Protein AF-X0W1M5-F1 (afdb_monomer_lite)

Foldseek 3Di:
DLVCLVVVNFDDDPVLVVLLVQLCCCQPVVDDDQWADDDPDPPDTAGSVLSVLVNVLCVVPVSDSSSLLQSLLVLLLVLLVLQLVLLCVVPHNVRSVVRSVCSVPPPVSVNLSRDNALVSNCSNLVSLLVSLVVCVPPVVPPVVSVVVNVVSVVSNCNSPVVVVVD

Structure (mmCIF, N/CA/C/O backbone):
data_AF-X0W1M5-F1
#
_entry.id   AF-X0W1M5-F1
#
loop_
_atom_site.group_PDB
_atom_site.id
_atom_site.type_symbol
_atom_site.label_atom_id
_atom_site.label_alt_id
_atom_site.label_comp_id
_atom_site.label_asym_id
_atom_site.label_entity_id
_atom_site.label_seq_id
_atom_site.pdbx_PDB_ins_code
_atom_site.Cartn_x
_atom_site.Cartn_y
_atom_site.Cartn_z
_atom_site.occupancy
_atom_site.B_iso_or_equiv
_atom_site.auth_seq_id
_atom_site.auth_comp_id
_atom_site.auth_asym_id
_atom_site.auth_atom_id
_atom_site.pdbx_PDB_model_num
ATOM 1 N N . MET A 1 1 ? -14.015 -10.294 -14.657 1.00 75.56 1 MET A N 1
ATOM 2 C CA . MET A 1 1 ? -12.980 -9.415 -14.072 1.00 75.56 1 MET A CA 1
ATOM 3 C C . MET A 1 1 ? -11.684 -10.152 -13.757 1.00 75.56 1 MET A C 1
ATOM 5 O O . MET A 1 1 ? -10.702 -9.843 -14.404 1.00 75.56 1 MET A O 1
ATOM 9 N N . ILE A 1 2 ? -11.626 -11.144 -12.851 1.00 82.31 2 ILE A N 1
ATOM 10 C CA . ILE A 1 2 ? -10.368 -11.912 -12.661 1.00 82.31 2 ILE A CA 1
ATOM 11 C C . ILE A 1 2 ? -9.917 -12.641 -13.945 1.00 82.31 2 ILE A C 1
ATOM 13 O O . ILE A 1 2 ? -8.744 -12.513 -14.286 1.00 82.31 2 ILE A O 1
ATOM 17 N N . PRO A 1 3 ? -10.804 -13.328 -14.700 1.00 85.81 3 PRO A N 1
ATOM 18 C CA . PRO A 1 3 ? -10.420 -13.912 -15.990 1.00 85.81 3 PRO A CA 1
ATOM 19 C C . PRO A 1 3 ? -9.851 -12.871 -16.962 1.00 85.81 3 PRO A C 1
ATOM 21 O O . PRO A 1 3 ? -8.831 -13.108 -17.592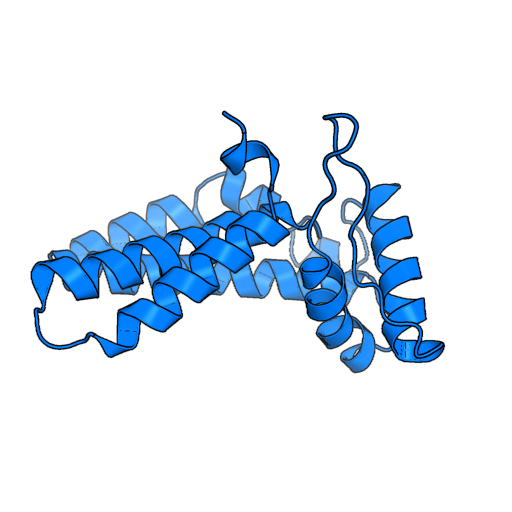 1.00 85.81 3 PRO A O 1
ATOM 24 N N . ASP A 1 4 ? -10.436 -11.669 -16.983 1.00 87.31 4 ASP A N 1
ATOM 25 C CA . ASP A 1 4 ? -9.970 -10.564 -17.825 1.00 87.31 4 ASP A CA 1
ATOM 26 C C . ASP A 1 4 ? -8.528 -10.163 -17.500 1.00 87.31 4 ASP A C 1
ATOM 28 O O . ASP A 1 4 ? -7.725 -10.025 -18.414 1.00 87.31 4 ASP A O 1
ATOM 32 N N . ILE A 1 5 ? -8.157 -10.068 -16.218 1.00 86.56 5 ILE A N 1
ATOM 33 C CA . ILE A 1 5 ? -6.771 -9.780 -15.810 1.00 86.56 5 ILE A CA 1
ATOM 34 C C . ILE A 1 5 ? -5.805 -10.847 -16.329 1.00 86.56 5 ILE A C 1
ATOM 36 O O . ILE A 1 5 ? -4.746 -10.511 -16.857 1.00 86.56 5 ILE A O 1
ATOM 40 N N . LEU A 1 6 ? -6.160 -12.125 -16.163 1.00 89.56 6 LEU A N 1
ATOM 41 C CA . LEU A 1 6 ? -5.313 -13.250 -16.569 1.00 89.56 6 LEU A CA 1
ATOM 42 C C . LEU A 1 6 ? -5.138 -13.307 -18.090 1.00 89.56 6 LEU A C 1
ATOM 44 O O . LEU A 1 6 ? -4.087 -13.716 -18.573 1.00 89.56 6 LEU A O 1
ATOM 48 N N . GLU A 1 7 ? -6.141 -12.842 -18.831 1.00 91.19 7 GLU A N 1
ATOM 49 C CA . GLU A 1 7 ? -6.115 -12.702 -20.287 1.00 91.19 7 GLU A CA 1
ATOM 50 C C . GLU A 1 7 ? -5.510 -11.362 -20.758 1.00 91.19 7 GLU A C 1
ATOM 52 O O . GLU A 1 7 ? -5.515 -11.067 -21.951 1.00 91.19 7 GLU A O 1
ATOM 57 N N . GLY A 1 8 ? -4.985 -10.533 -19.847 1.00 86.75 8 GLY A N 1
ATOM 58 C CA . GLY A 1 8 ? -4.337 -9.260 -20.182 1.00 86.75 8 GLY A CA 1
ATOM 59 C C . GLY A 1 8 ? -5.292 -8.088 -20.446 1.00 86.75 8 GLY A C 1
ATOM 60 O O . GLY A 1 8 ? -4.861 -7.021 -20.877 1.00 86.75 8 GLY A O 1
ATOM 61 N N . ARG A 1 9 ? -6.590 -8.255 -20.179 1.00 89.25 9 ARG A N 1
ATOM 62 C CA . ARG A 1 9 ? -7.630 -7.229 -20.323 1.00 89.25 9 ARG A CA 1
ATOM 63 C C . ARG A 1 9 ? -7.796 -6.435 -19.028 1.00 89.25 9 ARG A C 1
ATOM 65 O O . ARG A 1 9 ? -8.712 -6.668 -18.240 1.00 89.25 9 ARG A O 1
ATOM 72 N N . PHE A 1 10 ? -6.917 -5.468 -18.817 1.00 89.69 10 PHE A N 1
ATOM 73 C CA . PHE A 1 10 ? -7.017 -4.497 -17.729 1.00 89.69 10 PHE A CA 1
ATOM 74 C C . PHE A 1 10 ? -6.555 -3.121 -18.208 1.00 89.69 10 PHE A C 1
ATOM 76 O O . PHE A 1 10 ? -5.948 -2.981 -19.271 1.00 89.69 10 PHE A O 1
ATOM 83 N N . GLN A 1 11 ? -6.868 -2.083 -17.436 1.00 87.19 11 GLN A N 1
ATOM 84 C CA . GLN A 1 11 ? -6.418 -0.735 -17.752 1.00 87.19 11 GLN A CA 1
ATOM 85 C C . GLN A 1 11 ? -4.891 -0.687 -17.665 1.00 87.19 11 GLN A C 1
ATOM 87 O O . GLN A 1 11 ? -4.344 -0.938 -16.599 1.00 87.19 11 GLN A O 1
ATOM 92 N N . PHE A 1 12 ? -4.221 -0.334 -18.760 1.00 91.44 12 PHE A N 1
ATOM 93 C CA . PHE A 1 12 ? -2.781 -0.097 -18.788 1.00 91.44 12 PHE A CA 1
ATOM 94 C C . PHE A 1 12 ? -2.505 1.201 -19.541 1.00 91.44 12 PHE A C 1
ATOM 96 O O . PHE A 1 12 ? -2.550 1.258 -20.768 1.00 91.44 12 PHE A O 1
ATOM 103 N N . VAL A 1 13 ? -2.306 2.274 -18.779 1.00 92.50 13 VAL A N 1
ATOM 104 C CA . VAL A 1 13 ? -2.131 3.638 -19.300 1.00 92.50 13 VAL A CA 1
ATOM 105 C C . VAL A 1 13 ? -0.695 4.117 -19.101 1.00 92.50 13 VAL A C 1
ATOM 107 O O . VAL A 1 13 ? 0.120 3.423 -18.494 1.00 92.50 13 VAL A O 1
ATOM 110 N N . PHE A 1 14 ? -0.393 5.320 -19.598 1.00 93.69 14 PHE A N 1
ATOM 111 C CA . PHE A 1 14 ? 0.938 5.928 -19.544 1.00 93.69 14 PHE A CA 1
ATOM 112 C C . PHE A 1 14 ? 1.608 5.816 -18.165 1.00 93.69 14 PHE A C 1
ATOM 114 O O . PHE A 1 14 ? 2.749 5.362 -18.081 1.00 93.69 14 PHE A O 1
ATOM 121 N N . ASP A 1 15 ? 0.889 6.151 -17.089 1.00 93.25 15 ASP A N 1
ATOM 122 C CA . ASP A 1 15 ? 1.426 6.088 -15.726 1.00 93.25 15 ASP A CA 1
ATOM 123 C C . ASP A 1 15 ? 1.884 4.681 -15.337 1.00 93.25 15 ASP A C 1
ATOM 125 O O . ASP A 1 15 ? 2.965 4.520 -14.781 1.00 93.25 15 ASP A O 1
ATOM 129 N N . MET A 1 16 ? 1.124 3.648 -15.701 1.00 94.81 16 MET A N 1
ATOM 130 C CA . MET A 1 16 ? 1.484 2.261 -15.395 1.00 94.81 16 MET A CA 1
ATOM 131 C C . MET A 1 16 ? 2.690 1.792 -16.210 1.00 94.81 16 MET A C 1
ATOM 133 O O . MET A 1 16 ? 3.538 1.059 -15.702 1.00 94.81 16 MET A O 1
ATOM 137 N N . GLY A 1 17 ? 2.798 2.252 -17.461 1.00 95.44 17 GLY A N 1
ATOM 138 C CA . GLY A 1 17 ? 3.980 2.038 -18.295 1.00 95.44 17 GLY A CA 1
ATOM 139 C C . GLY A 1 17 ? 5.233 2.658 -17.675 1.00 95.44 17 GLY A C 1
ATOM 140 O O . GLY A 1 17 ? 6.242 1.969 -17.510 1.00 95.44 17 GLY A O 1
ATOM 141 N N . ARG A 1 18 ? 5.156 3.932 -17.261 1.00 95.12 18 ARG A N 1
ATOM 142 C CA . ARG A 1 18 ? 6.229 4.614 -16.514 1.00 95.12 18 ARG A CA 1
ATOM 143 C C . ARG A 1 18 ? 6.594 3.829 -15.257 1.00 95.12 18 ARG A C 1
ATOM 145 O O . ARG A 1 18 ? 7.774 3.572 -15.024 1.00 95.12 18 ARG A O 1
ATOM 152 N N . ASP A 1 19 ? 5.596 3.438 -14.471 1.00 96.31 19 ASP A N 1
ATOM 153 C CA . ASP A 1 19 ? 5.816 2.774 -13.191 1.00 96.31 19 ASP A CA 1
ATOM 154 C C . ASP A 1 19 ? 6.522 1.423 -13.359 1.00 96.31 19 ASP A C 1
ATOM 156 O O . ASP A 1 19 ? 7.413 1.087 -12.574 1.00 96.31 19 ASP A O 1
ATOM 160 N N . MET A 1 20 ? 6.207 0.680 -14.424 1.00 96.75 20 MET A N 1
ATOM 161 C CA . MET A 1 20 ? 6.916 -0.551 -14.781 1.00 96.75 20 MET A CA 1
ATOM 162 C C . MET A 1 20 ? 8.350 -0.310 -15.247 1.00 96.75 20 MET A C 1
ATOM 164 O O . MET A 1 20 ? 9.242 -1.061 -14.853 1.00 96.75 20 MET A O 1
ATOM 168 N N . ILE A 1 21 ? 8.607 0.745 -16.022 1.00 97.00 21 ILE A N 1
ATOM 169 C CA . ILE A 1 21 ? 9.972 1.113 -16.430 1.00 97.00 21 ILE A CA 1
ATOM 170 C C . ILE A 1 21 ? 10.819 1.474 -15.205 1.00 97.00 21 ILE A C 1
ATOM 172 O O . ILE A 1 21 ? 11.935 0.978 -15.066 1.00 97.00 21 ILE A O 1
ATOM 176 N N . TRP A 1 22 ? 10.291 2.284 -14.288 1.00 97.38 22 TRP A N 1
ATOM 177 C CA . TRP A 1 22 ? 11.026 2.687 -13.085 1.00 97.38 22 TRP A CA 1
ATOM 178 C C . TRP A 1 22 ? 11.237 1.503 -12.136 1.00 97.38 22 TRP A C 1
ATOM 180 O O . TRP A 1 22 ? 12.326 1.331 -11.594 1.00 97.38 22 TRP A O 1
ATOM 190 N N . THR A 1 23 ? 10.241 0.624 -12.002 1.00 97.94 23 THR A N 1
ATOM 191 C CA . THR A 1 23 ? 10.381 -0.631 -11.245 1.00 97.94 23 THR A CA 1
ATOM 192 C C . THR A 1 23 ? 11.457 -1.534 -11.857 1.00 97.94 23 THR A C 1
ATOM 194 O O . THR A 1 23 ? 12.303 -2.062 -11.135 1.00 97.94 23 THR A O 1
ATOM 197 N N . ARG A 1 24 ? 11.489 -1.678 -13.189 1.00 97.94 24 ARG A N 1
ATOM 198 C CA . ARG A 1 24 ? 12.550 -2.410 -13.896 1.00 97.94 24 ARG A CA 1
ATOM 199 C C . ARG A 1 24 ? 13.920 -1.801 -13.610 1.00 97.94 24 ARG A C 1
ATOM 201 O O . ARG A 1 24 ? 14.867 -2.545 -13.378 1.00 97.94 24 ARG A O 1
ATOM 208 N N . ASP A 1 25 ? 14.044 -0.481 -13.611 1.00 98.12 25 ASP A N 1
ATOM 209 C CA . ASP A 1 25 ? 15.316 0.194 -13.338 1.00 98.12 25 ASP A CA 1
ATOM 210 C C . ASP A 1 25 ? 15.813 -0.088 -11.907 1.00 98.12 25 ASP A C 1
ATOM 212 O O . ASP A 1 25 ? 17.000 -0.364 -11.712 1.00 98.12 25 ASP A O 1
ATOM 216 N N . ILE A 1 26 ? 14.910 -0.145 -10.922 1.00 98.12 26 ILE A N 1
ATOM 217 C CA . ILE A 1 26 ? 15.238 -0.580 -9.553 1.00 98.12 26 ILE A CA 1
ATOM 218 C C . ILE A 1 26 ? 15.700 -2.042 -9.543 1.00 98.12 26 ILE A C 1
ATOM 220 O O . ILE A 1 26 ? 16.750 -2.366 -8.984 1.00 98.12 26 ILE A O 1
ATOM 224 N N . VAL A 1 27 ? 14.924 -2.943 -10.152 1.00 98.25 27 VAL A N 1
ATOM 225 C CA . VAL A 1 27 ? 15.137 -4.394 -10.032 1.00 98.25 27 VAL A CA 1
ATOM 226 C C . VAL A 1 27 ? 16.315 -4.884 -10.875 1.00 98.25 27 VAL A C 1
ATOM 228 O O . VAL A 1 27 ? 17.154 -5.637 -10.372 1.00 98.25 27 VAL A O 1
ATOM 231 N N . VAL A 1 28 ? 16.372 -4.482 -12.144 1.00 98.19 28 VAL A N 1
ATOM 232 C CA . VAL A 1 28 ? 17.313 -4.980 -13.159 1.00 98.19 28 VAL A CA 1
ATOM 233 C C . VAL A 1 28 ? 18.573 -4.129 -13.192 1.00 98.19 28 VAL A C 1
ATOM 235 O O . VAL A 1 28 ? 19.671 -4.666 -13.091 1.00 98.19 28 VAL A O 1
ATOM 238 N N . LEU A 1 29 ? 18.423 -2.805 -13.290 1.00 97.94 29 LEU A N 1
ATOM 239 C CA . LEU A 1 29 ? 19.563 -1.888 -13.407 1.00 97.94 29 LEU A CA 1
ATOM 240 C C . LEU A 1 29 ? 20.161 -1.499 -12.051 1.00 97.94 29 LEU A C 1
ATOM 242 O O . LEU A 1 29 ? 21.170 -0.801 -12.013 1.00 97.94 29 LEU A O 1
ATOM 246 N N . LYS A 1 30 ? 19.546 -1.937 -10.942 1.00 97.50 30 LYS A N 1
ATOM 247 C CA . LYS A 1 30 ? 19.960 -1.604 -9.570 1.00 97.50 30 LYS A CA 1
ATOM 248 C C . LYS A 1 30 ? 20.061 -0.094 -9.342 1.00 97.50 30 LYS A C 1
ATOM 250 O O . LYS A 1 30 ? 20.910 0.370 -8.585 1.00 97.50 30 LYS A O 1
ATOM 255 N N . LYS A 1 31 ? 19.178 0.671 -9.990 1.00 97.31 31 LYS A N 1
ATOM 256 C CA . LYS A 1 31 ? 19.107 2.130 -9.893 1.00 97.31 31 LYS A CA 1
ATOM 257 C C . LYS A 1 31 ? 17.954 2.524 -8.961 1.00 97.31 31 LYS A C 1
ATOM 259 O O . LYS A 1 31 ? 16.808 2.563 -9.410 1.00 97.31 31 LYS A O 1
ATOM 264 N N . PRO A 1 32 ? 18.215 2.787 -7.667 1.00 95.31 32 PRO A N 1
ATOM 265 C CA . PRO A 1 32 ? 17.158 3.141 -6.729 1.00 95.31 32 PRO A CA 1
ATOM 266 C C . PRO A 1 32 ? 16.581 4.525 -7.045 1.00 95.31 32 PRO A C 1
ATOM 268 O O . PRO A 1 32 ? 17.317 5.473 -7.322 1.00 95.31 32 PRO A O 1
ATOM 271 N N . TYR A 1 33 ? 15.258 4.646 -6.942 1.00 94.25 33 TYR A N 1
ATOM 272 C CA . TYR A 1 33 ? 14.562 5.931 -6.963 1.00 94.25 33 TYR A CA 1
ATOM 273 C C . TYR A 1 33 ? 14.235 6.347 -5.534 1.00 94.25 33 TYR A C 1
ATOM 275 O O . TYR A 1 33 ? 13.704 5.557 -4.753 1.00 94.25 33 TYR A O 1
ATOM 283 N N . LEU A 1 34 ? 14.557 7.592 -5.194 1.00 93.62 34 LEU A N 1
ATOM 284 C CA . LEU A 1 34 ? 14.294 8.163 -3.868 1.00 93.62 34 LEU A CA 1
ATOM 285 C C . LEU A 1 34 ? 13.147 9.181 -3.884 1.00 93.62 34 LEU A C 1
ATOM 287 O O . LEU A 1 34 ? 12.645 9.555 -2.831 1.00 93.62 34 LEU A O 1
ATOM 291 N N . ILE A 1 35 ? 12.718 9.600 -5.075 1.00 92.38 35 ILE A N 1
ATOM 292 C CA . ILE A 1 35 ? 11.629 10.548 -5.303 1.00 92.38 35 ILE A CA 1
ATOM 293 C C . ILE A 1 35 ? 10.717 9.940 -6.368 1.00 92.38 35 ILE A C 1
ATOM 295 O O . ILE A 1 35 ? 11.202 9.344 -7.335 1.00 92.38 35 ILE A O 1
ATOM 299 N N . GLY A 1 36 ? 9.408 10.037 -6.158 1.00 91.81 36 GLY A N 1
ATOM 300 C CA . GLY A 1 36 ? 8.403 9.615 -7.122 1.00 91.81 36 GLY A CA 1
ATOM 301 C C . GLY A 1 36 ? 8.141 10.658 -8.217 1.00 91.81 36 GLY A C 1
ATOM 302 O O . GLY A 1 36 ? 8.864 11.645 -8.346 1.00 91.81 36 GLY A O 1
ATOM 303 N N . PRO A 1 37 ? 7.119 10.436 -9.053 1.00 90.06 37 PRO A N 1
ATOM 304 C CA . PRO A 1 37 ? 6.756 11.338 -10.134 1.00 90.06 37 PRO A CA 1
ATOM 305 C C . PRO A 1 37 ? 6.229 12.660 -9.575 1.00 90.06 37 PRO A C 1
ATOM 307 O O . PRO A 1 37 ? 5.821 12.751 -8.413 1.00 90.06 37 PRO A O 1
ATOM 310 N N . TRP A 1 38 ? 6.233 13.694 -10.415 1.00 86.06 38 TRP A N 1
ATOM 311 C CA . TRP A 1 38 ? 5.578 14.956 -10.084 1.00 86.06 38 TRP A CA 1
ATOM 312 C C . TRP A 1 38 ? 4.061 14.752 -10.035 1.00 86.06 38 TRP A C 1
ATOM 314 O O . TRP A 1 38 ? 3.500 13.998 -10.835 1.00 86.06 38 TRP A O 1
ATOM 324 N N . GLY A 1 39 ? 3.401 15.411 -9.086 1.00 83.81 39 GLY A N 1
ATOM 325 C CA . GLY A 1 39 ? 1.944 15.461 -9.035 1.00 83.81 39 GLY A CA 1
ATOM 326 C C . GLY A 1 39 ? 1.363 16.629 -9.824 1.00 83.81 39 GLY A C 1
ATOM 327 O O . GLY A 1 39 ? 2.063 17.353 -10.530 1.00 83.81 39 GLY A O 1
ATOM 328 N N . SER A 1 40 ? 0.057 16.839 -9.660 1.00 82.56 40 SER A N 1
ATOM 329 C CA . SER A 1 40 ? -0.658 17.979 -10.253 1.00 82.56 40 SER A CA 1
ATOM 330 C C . SER A 1 40 ? -0.286 19.325 -9.617 1.00 82.56 40 SER A C 1
ATOM 332 O O . SER A 1 40 ? -0.583 20.374 -10.182 1.00 82.56 40 SER A O 1
ATOM 334 N N . ILE A 1 41 ? 0.351 19.308 -8.442 1.00 84.81 41 ILE A N 1
ATOM 335 C CA . ILE A 1 41 ? 0.845 20.499 -7.748 1.00 84.81 41 ILE A CA 1
ATOM 336 C C . ILE A 1 41 ? 2.335 20.646 -8.054 1.00 84.81 41 ILE A C 1
ATOM 338 O O . ILE A 1 41 ? 3.135 19.760 -7.750 1.00 84.81 41 ILE A O 1
ATOM 342 N N . SER A 1 42 ? 2.711 21.780 -8.646 1.00 85.12 42 SER A N 1
ATOM 343 C CA . SER A 1 42 ? 4.108 22.079 -8.966 1.00 85.12 42 SER A CA 1
ATOM 344 C C . SER A 1 42 ? 4.984 22.042 -7.711 1.00 85.12 42 SER A C 1
ATOM 346 O O . SER A 1 42 ? 4.624 22.599 -6.676 1.00 85.12 42 SER A O 1
ATOM 348 N N . GLY A 1 43 ? 6.138 21.380 -7.804 1.00 85.69 43 GLY A N 1
ATOM 349 C CA . GLY A 1 43 ? 7.075 21.220 -6.688 1.00 85.69 43 GLY A CA 1
ATOM 350 C C . GLY A 1 43 ? 6.705 20.125 -5.681 1.00 85.69 43 GLY A C 1
ATOM 351 O O . GLY A 1 43 ? 7.487 19.878 -4.765 1.00 85.69 43 GLY A O 1
ATOM 352 N N . VAL A 1 44 ? 5.570 19.439 -5.855 1.00 87.00 44 VAL A N 1
ATOM 353 C CA . VAL A 1 44 ? 5.151 18.320 -5.001 1.00 87.00 44 VAL A CA 1
ATOM 354 C C . VAL A 1 44 ? 5.338 17.007 -5.753 1.00 87.00 44 VAL A C 1
ATOM 356 O O . VAL A 1 44 ? 4.821 16.813 -6.855 1.00 87.00 44 VAL A O 1
ATOM 359 N N . PHE A 1 45 ? 6.072 16.091 -5.130 1.00 90.06 45 PHE A N 1
ATOM 360 C CA . PHE A 1 45 ? 6.385 14.779 -5.684 1.00 90.06 45 PHE A CA 1
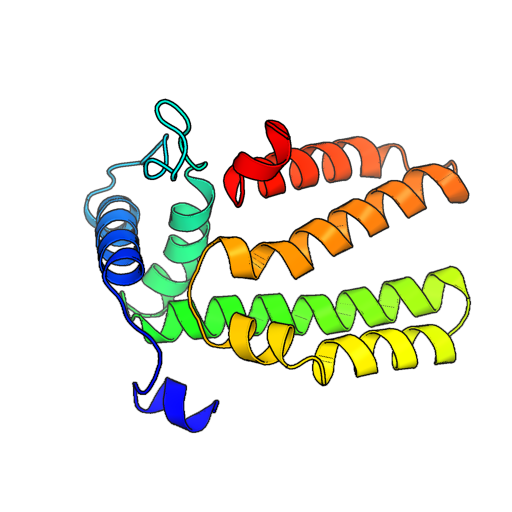ATOM 361 C C . PHE A 1 45 ? 5.769 13.681 -4.825 1.00 90.06 45 PHE A C 1
ATOM 363 O O . PHE A 1 45 ? 5.706 13.797 -3.600 1.00 90.06 45 PHE A O 1
ATOM 370 N N . PHE A 1 46 ? 5.355 12.596 -5.471 1.00 92.44 46 PHE A N 1
ATOM 371 C CA . PHE A 1 46 ? 4.965 11.376 -4.772 1.00 92.44 46 PHE A CA 1
ATOM 372 C C . PHE A 1 46 ? 6.174 10.731 -4.088 1.00 92.44 46 PHE A C 1
ATOM 374 O O . PHE A 1 46 ? 7.327 10.933 -4.482 1.00 92.44 46 PHE A O 1
ATOM 381 N N . GLY A 1 47 ? 5.920 9.914 -3.067 1.00 92.75 47 GLY A N 1
ATOM 382 C CA . GLY A 1 47 ? 6.966 9.095 -2.465 1.00 92.75 47 GLY A CA 1
ATOM 383 C C . GLY A 1 47 ? 7.343 7.917 -3.372 1.00 92.75 47 GLY A C 1
ATOM 384 O O . GLY A 1 47 ? 6.537 7.460 -4.183 1.00 92.75 47 GLY A O 1
ATOM 385 N N . PRO A 1 48 ? 8.551 7.348 -3.230 1.00 95.12 48 PRO A N 1
ATOM 386 C CA . PRO A 1 48 ? 9.009 6.281 -4.116 1.00 95.12 48 PRO A CA 1
ATOM 387 C C . PRO A 1 48 ? 8.459 4.895 -3.733 1.00 95.12 48 PRO A C 1
ATOM 389 O O . PRO A 1 48 ? 8.718 3.919 -4.435 1.00 95.12 48 PRO A O 1
ATOM 392 N N . PHE A 1 49 ? 7.719 4.782 -2.618 1.00 96.06 49 PHE A N 1
ATOM 393 C CA . PHE A 1 49 ? 7.259 3.503 -2.056 1.00 96.06 49 PHE A CA 1
ATOM 394 C C . PHE A 1 49 ? 6.541 2.622 -3.081 1.00 96.06 49 PHE A C 1
ATOM 396 O O . PHE A 1 49 ? 6.772 1.416 -3.110 1.00 96.06 49 PHE A O 1
ATOM 403 N N . TRP A 1 50 ? 5.717 3.218 -3.943 1.00 96.38 50 TRP A N 1
ATOM 404 C CA . TRP A 1 50 ? 4.971 2.496 -4.970 1.00 96.38 50 TRP A CA 1
ATOM 405 C C . TRP A 1 50 ? 5.864 1.606 -5.850 1.00 96.38 50 TRP A C 1
ATOM 407 O O . TRP A 1 50 ? 5.529 0.453 -6.111 1.00 96.38 50 TRP A O 1
ATOM 417 N N . TYR A 1 51 ? 7.053 2.083 -6.220 1.00 97.00 51 TYR A N 1
ATOM 418 C CA . TYR A 1 51 ? 8.000 1.341 -7.059 1.00 97.00 51 TYR A CA 1
ATOM 419 C C . TYR A 1 51 ? 8.672 0.187 -6.317 1.00 97.00 51 TYR A C 1
ATOM 421 O O . TYR A 1 51 ? 8.917 -0.880 -6.883 1.00 97.00 51 TYR A O 1
ATOM 429 N N . TYR A 1 52 ? 8.923 0.366 -5.022 1.00 97.31 52 TYR A N 1
ATOM 430 C CA . TYR A 1 52 ? 9.428 -0.705 -4.165 1.00 97.31 52 TYR A CA 1
ATOM 431 C C . TYR A 1 52 ? 8.357 -1.762 -3.895 1.00 97.31 52 TYR A C 1
ATOM 433 O O . TYR A 1 52 ? 8.658 -2.954 -3.930 1.00 97.31 52 TYR A O 1
ATOM 441 N N . PHE A 1 53 ? 7.100 -1.350 -3.709 1.00 97.81 53 PHE A N 1
ATOM 442 C CA . PHE A 1 53 ? 5.968 -2.270 -3.646 1.00 97.81 53 PHE A CA 1
ATOM 443 C C . PHE A 1 53 ? 5.863 -3.099 -4.931 1.00 97.81 53 PHE A C 1
ATOM 445 O O . PHE A 1 53 ? 5.807 -4.324 -4.858 1.00 97.81 53 PHE A O 1
ATOM 452 N N . LEU A 1 54 ? 5.919 -2.457 -6.103 1.00 98.06 54 LEU A N 1
ATOM 453 C CA . LEU A 1 54 ? 5.856 -3.125 -7.407 1.00 98.06 54 LEU A CA 1
ATOM 454 C C . LEU A 1 54 ? 7.068 -4.013 -7.711 1.00 98.06 54 LEU A C 1
ATOM 456 O O . LEU A 1 54 ? 6.943 -4.967 -8.479 1.00 98.06 54 LEU A O 1
ATOM 460 N N . SER A 1 55 ? 8.221 -3.754 -7.093 1.00 98.19 55 SER A N 1
ATOM 461 C CA . SER A 1 55 ? 9.424 -4.574 -7.280 1.00 98.19 55 SER A CA 1
ATOM 462 C C . SER A 1 55 ? 9.196 -6.030 -6.860 1.00 98.19 55 SER A C 1
ATOM 464 O O . SER A 1 55 ? 9.734 -6.938 -7.489 1.00 98.19 55 SER A O 1
ATOM 466 N N . VAL A 1 56 ? 8.353 -6.274 -5.850 1.00 98.12 56 VAL A N 1
ATOM 467 C CA . VAL A 1 56 ? 8.027 -7.630 -5.379 1.00 98.12 56 VAL A CA 1
ATOM 468 C C . VAL A 1 56 ? 7.287 -8.451 -6.451 1.00 98.12 56 VAL A C 1
ATOM 470 O O . VAL A 1 56 ? 7.842 -9.461 -6.892 1.00 98.12 56 VAL A O 1
ATOM 473 N N . PRO A 1 57 ? 6.088 -8.060 -6.938 1.00 97.88 57 PRO A N 1
ATOM 474 C CA . PRO A 1 57 ? 5.413 -8.796 -8.006 1.00 97.88 57 PRO A CA 1
ATOM 475 C C . PRO A 1 57 ? 6.201 -8.784 -9.321 1.00 97.88 57 PRO A C 1
ATOM 477 O O . PRO A 1 57 ? 6.105 -9.746 -10.083 1.00 97.88 57 PRO A O 1
ATOM 480 N N . PHE A 1 58 ? 7.011 -7.754 -9.584 1.00 98.31 58 PHE A N 1
ATOM 481 C CA . PHE A 1 58 ? 7.894 -7.722 -10.750 1.00 98.31 58 PHE A CA 1
ATOM 482 C C . PHE A 1 58 ? 8.916 -8.867 -10.707 1.00 98.31 58 PHE A C 1
ATOM 484 O O . PHE A 1 58 ? 9.013 -9.630 -11.665 1.00 98.31 58 PHE A O 1
ATOM 491 N N . ILE A 1 59 ? 9.638 -9.033 -9.592 1.00 98.12 59 ILE A N 1
ATOM 492 C CA . ILE A 1 59 ? 10.635 -10.106 -9.427 1.00 98.12 59 ILE A CA 1
ATOM 493 C C . ILE A 1 59 ? 9.974 -11.483 -9.541 1.00 98.12 59 ILE A C 1
ATOM 495 O O . ILE A 1 59 ? 10.480 -12.345 -10.255 1.00 98.12 59 ILE A O 1
ATOM 499 N N . LEU A 1 60 ? 8.832 -11.680 -8.877 1.00 97.88 60 LEU A N 1
ATOM 500 C CA . LEU A 1 60 ? 8.142 -12.975 -8.841 1.00 97.88 60 LEU A CA 1
ATOM 501 C C . LEU A 1 60 ? 7.580 -13.411 -10.200 1.00 97.88 60 LEU A C 1
ATOM 503 O O . LEU A 1 60 ? 7.402 -14.603 -10.431 1.00 97.88 60 LEU A O 1
ATOM 507 N N . SER A 1 61 ? 7.283 -12.462 -11.087 1.00 97.00 61 SER A N 1
ATOM 508 C CA . SER A 1 61 ? 6.635 -12.730 -12.376 1.00 97.00 61 SER A CA 1
ATOM 509 C C . SER A 1 61 ? 7.539 -12.547 -13.593 1.00 97.00 61 SE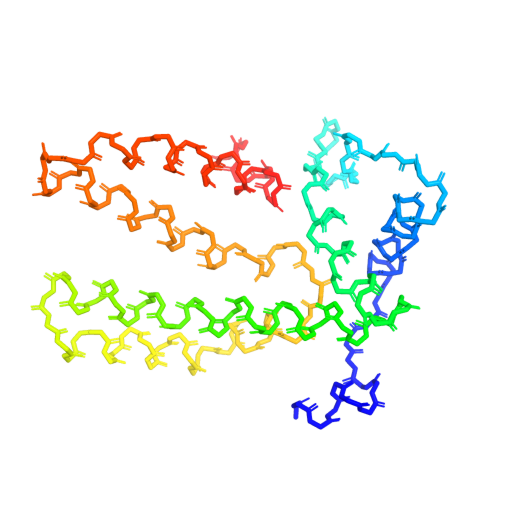R A C 1
ATOM 511 O O . SER A 1 61 ? 7.074 -12.713 -14.718 1.00 97.00 61 SER A O 1
ATOM 513 N N . GLY A 1 62 ? 8.802 -12.158 -13.396 1.00 96.31 62 GLY A N 1
ATOM 514 C CA . GLY A 1 62 ? 9.692 -11.797 -14.502 1.00 96.31 62 GLY A CA 1
ATOM 515 C C . GLY A 1 62 ? 9.289 -10.496 -15.210 1.00 96.31 62 GLY A C 1
ATOM 516 O O . GLY A 1 62 ? 9.556 -10.335 -16.397 1.00 96.31 62 GLY A O 1
ATOM 517 N N . GLY A 1 63 ? 8.644 -9.572 -14.492 1.00 95.12 63 GLY A N 1
ATOM 518 C CA . GLY A 1 63 ? 8.266 -8.249 -14.996 1.00 95.12 63 GLY A CA 1
ATOM 519 C C . GLY A 1 63 ? 6.898 -8.165 -15.670 1.00 95.12 63 GLY A C 1
ATOM 520 O O . GLY A 1 63 ? 6.650 -7.225 -16.423 1.00 95.12 63 GLY A O 1
ATOM 521 N N . SER A 1 64 ? 6.002 -9.120 -15.410 1.00 95.44 64 SER A N 1
ATOM 522 C CA . SER A 1 64 ? 4.652 -9.106 -15.974 1.00 95.44 64 SER A CA 1
ATOM 523 C C . SER A 1 64 ? 3.771 -8.026 -15.322 1.00 95.44 64 SER A C 1
ATOM 525 O O . SER A 1 64 ? 3.568 -8.068 -14.104 1.00 95.44 64 SER A O 1
ATOM 527 N N . PRO A 1 65 ? 3.146 -7.117 -16.098 1.00 94.25 65 PRO A N 1
ATOM 528 C CA . PRO A 1 65 ? 2.218 -6.120 -15.554 1.00 94.25 65 PRO A CA 1
ATOM 529 C C . PRO A 1 65 ? 0.964 -6.737 -14.911 1.00 94.25 65 PRO A C 1
ATOM 531 O O . PRO A 1 65 ? 0.364 -6.139 -14.018 1.00 94.25 65 PRO A O 1
ATOM 534 N N . ILE A 1 66 ? 0.595 -7.963 -15.309 1.00 95.94 66 ILE A N 1
ATOM 535 C CA . ILE A 1 66 ? -0.499 -8.732 -14.691 1.00 95.94 66 ILE A CA 1
ATOM 536 C C . ILE A 1 66 ? -0.236 -8.915 -13.192 1.00 95.94 66 ILE A C 1
ATOM 538 O O . ILE A 1 66 ? -1.142 -8.761 -12.372 1.00 95.94 66 ILE A O 1
ATOM 542 N N . ALA A 1 67 ? 1.012 -9.196 -12.810 1.00 96.19 67 ALA A N 1
ATOM 543 C CA . ALA A 1 67 ? 1.371 -9.425 -11.415 1.00 96.19 67 ALA A CA 1
ATOM 544 C C . ALA A 1 67 ? 1.204 -8.164 -10.556 1.00 96.19 67 ALA A C 1
ATOM 546 O O . ALA A 1 67 ? 0.830 -8.263 -9.388 1.00 96.19 67 ALA A O 1
ATOM 547 N N . SER A 1 68 ? 1.420 -6.977 -11.130 1.00 96.62 68 SER A N 1
ATOM 548 C CA . SER A 1 68 ? 1.179 -5.699 -10.454 1.00 96.62 68 SER A CA 1
ATOM 549 C C . SER A 1 68 ? -0.300 -5.503 -10.123 1.00 96.62 68 SER A C 1
ATOM 551 O O . SER A 1 68 ? -0.636 -5.112 -9.005 1.00 96.62 68 SER A O 1
ATOM 553 N N . VAL A 1 69 ? -1.190 -5.833 -11.063 1.00 96.31 69 VAL A N 1
ATOM 554 C CA . VAL A 1 69 ? -2.643 -5.770 -10.842 1.00 96.31 69 VAL A CA 1
ATOM 555 C C . VAL A 1 69 ? -3.075 -6.793 -9.793 1.00 96.31 69 VAL A C 1
ATOM 557 O O . VAL A 1 69 ? -3.819 -6.457 -8.873 1.00 96.31 69 VAL A O 1
ATOM 560 N N . LEU A 1 70 ? -2.565 -8.026 -9.869 1.00 96.25 70 LEU A N 1
ATOM 561 C CA . LEU A 1 70 ? -2.862 -9.063 -8.877 1.00 96.25 70 LEU A CA 1
ATOM 562 C C . LEU A 1 70 ? -2.379 -8.682 -7.470 1.00 96.25 70 LEU A C 1
ATOM 564 O O . LEU A 1 70 ? -3.080 -8.958 -6.496 1.00 96.25 70 LEU A O 1
ATOM 568 N N . ALA A 1 71 ? -1.234 -8.005 -7.348 1.00 97.06 71 ALA A N 1
ATOM 569 C CA . ALA A 1 71 ? -0.742 -7.507 -6.066 1.00 97.06 71 ALA A CA 1
ATOM 570 C C . ALA A 1 71 ? -1.681 -6.451 -5.459 1.00 97.06 71 ALA A C 1
ATOM 572 O O . ALA A 1 71 ? -1.998 -6.523 -4.271 1.00 97.06 71 ALA A O 1
ATOM 573 N N . VAL A 1 72 ? -2.181 -5.508 -6.264 1.00 96.88 72 VAL A N 1
ATOM 574 C CA . VAL A 1 72 ? -3.178 -4.523 -5.806 1.00 96.88 72 VAL A CA 1
ATOM 575 C C . VAL A 1 72 ? -4.495 -5.200 -5.429 1.00 96.88 72 VAL A C 1
ATOM 577 O O . VAL A 1 72 ? -5.062 -4.885 -4.381 1.00 96.88 72 VAL A O 1
ATOM 580 N N . CYS A 1 73 ? -4.959 -6.164 -6.226 1.00 95.81 73 CYS A N 1
ATOM 581 C CA . CYS A 1 73 ? -6.146 -6.960 -5.916 1.00 95.81 73 CYS A CA 1
ATOM 582 C C . CYS A 1 73 ? -6.002 -7.664 -4.558 1.00 95.81 73 CYS A C 1
ATOM 584 O O . CYS A 1 73 ? -6.883 -7.565 -3.704 1.00 95.81 73 CYS A O 1
ATOM 586 N N . PHE A 1 74 ? -4.851 -8.293 -4.306 1.00 96.31 74 PHE A N 1
ATOM 587 C CA . PHE A 1 74 ? -4.556 -8.945 -3.032 1.00 96.31 74 PHE A CA 1
ATOM 588 C C . PHE A 1 74 ? -4.581 -7.968 -1.848 1.00 96.31 74 PHE A C 1
ATOM 590 O O . PHE A 1 74 ? -5.205 -8.257 -0.826 1.00 96.31 74 PHE A O 1
ATOM 597 N N . VAL A 1 7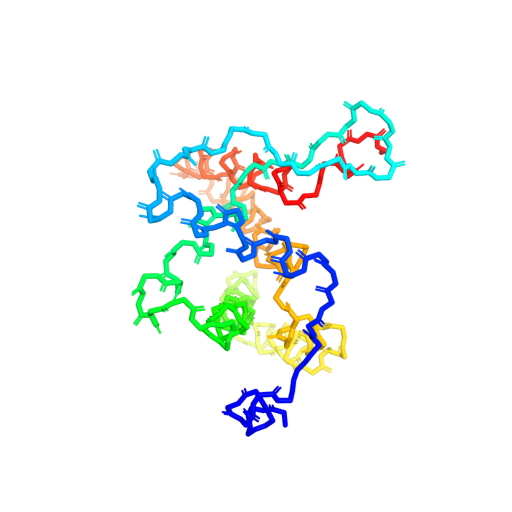5 ? -3.963 -6.789 -1.983 1.00 97.25 75 VAL A N 1
ATOM 598 C CA . VAL A 1 75 ? -3.985 -5.760 -0.928 1.00 97.25 75 VAL A CA 1
ATOM 599 C C . VAL A 1 75 ? -5.413 -5.282 -0.643 1.00 97.25 75 VAL A C 1
ATOM 601 O O . VAL A 1 75 ? -5.800 -5.119 0.515 1.00 97.25 75 VAL A O 1
ATOM 604 N N . ASN A 1 76 ? -6.237 -5.117 -1.676 1.00 95.75 76 ASN A N 1
ATOM 605 C CA . ASN A 1 76 ? -7.626 -4.701 -1.504 1.00 95.75 76 ASN A CA 1
ATOM 606 C C . ASN A 1 76 ? -8.506 -5.806 -0.889 1.00 95.75 76 ASN A C 1
ATOM 608 O O . ASN A 1 76 ? -9.380 -5.499 -0.076 1.00 95.75 76 ASN A O 1
ATOM 612 N N . LEU A 1 77 ? -8.239 -7.085 -1.171 1.00 96.00 77 LEU A N 1
ATOM 613 C CA . LEU A 1 77 ? -8.857 -8.204 -0.446 1.00 96.00 77 LEU A CA 1
ATOM 614 C C . LEU A 1 77 ? -8.448 -8.212 1.034 1.00 96.00 77 LEU A C 1
ATOM 616 O O . LEU A 1 77 ? -9.292 -8.415 1.912 1.00 96.00 77 LEU A O 1
ATOM 620 N N . ALA A 1 78 ? -7.176 -7.933 1.328 1.00 96.62 78 ALA A N 1
ATOM 621 C CA . ALA A 1 78 ? -6.705 -7.791 2.702 1.00 96.62 78 ALA A CA 1
ATOM 622 C C . ALA A 1 78 ? -7.414 -6.632 3.424 1.00 96.62 78 ALA A C 1
ATOM 624 O O . ALA A 1 78 ? -7.763 -6.774 4.595 1.00 96.62 78 ALA A O 1
ATOM 625 N N . ALA A 1 79 ? -7.719 -5.527 2.733 1.00 95.94 79 ALA A N 1
ATOM 626 C CA . ALA A 1 79 ? -8.493 -4.421 3.304 1.00 95.94 79 ALA A CA 1
ATOM 627 C C . ALA A 1 79 ? -9.891 -4.860 3.764 1.00 95.94 79 ALA A C 1
ATOM 629 O O . ALA A 1 79 ? -10.309 -4.500 4.864 1.00 95.94 79 ALA A O 1
ATOM 630 N N . ILE A 1 80 ? -10.585 -5.696 2.982 1.00 96.81 80 ILE A N 1
ATOM 631 C CA . ILE A 1 80 ? -11.894 -6.258 3.365 1.00 96.81 80 ILE A CA 1
ATOM 632 C C . ILE A 1 80 ? -11.764 -7.076 4.657 1.00 96.81 80 ILE A C 1
ATOM 634 O O . ILE A 1 80 ? -12.560 -6.917 5.587 1.00 96.81 80 ILE A O 1
ATOM 638 N N . PHE A 1 81 ? -10.739 -7.928 4.740 1.00 96.69 81 PHE A N 1
ATOM 639 C CA . PHE A 1 81 ? -10.490 -8.749 5.924 1.00 96.69 81 PHE A CA 1
ATOM 640 C C . PHE A 1 81 ? -10.160 -7.904 7.163 1.00 96.69 81 PHE A C 1
ATOM 642 O O . PHE A 1 81 ? -10.737 -8.119 8.231 1.00 96.69 81 PHE A O 1
ATOM 649 N N . ILE A 1 82 ? -9.283 -6.906 7.028 1.00 95.62 82 ILE A N 1
ATOM 650 C CA . ILE A 1 82 ? -8.967 -5.975 8.119 1.00 95.62 82 ILE A CA 1
ATOM 651 C C . ILE A 1 82 ? -10.218 -5.195 8.543 1.00 95.62 82 ILE A C 1
ATOM 653 O O . ILE A 1 82 ? -10.449 -5.026 9.739 1.00 95.62 82 ILE A O 1
ATOM 657 N N . GLY A 1 83 ? -11.075 -4.797 7.600 1.00 96.81 83 GLY A N 1
ATOM 658 C CA . GLY A 1 83 ? -12.342 -4.121 7.890 1.00 96.81 83 GLY A CA 1
ATOM 659 C C . GLY A 1 83 ? -13.290 -4.986 8.718 1.00 96.81 83 GLY A C 1
ATOM 660 O O . GLY A 1 83 ? -13.857 -4.515 9.708 1.00 96.81 83 GLY A O 1
ATOM 661 N N . TYR A 1 84 ? -13.395 -6.276 8.380 1.00 97.81 84 TYR A N 1
ATOM 662 C CA . TYR A 1 84 ? -14.130 -7.250 9.189 1.00 97.81 84 TYR A CA 1
ATOM 663 C C . TYR A 1 84 ? -13.582 -7.336 10.618 1.00 97.81 84 TYR A C 1
ATOM 665 O O . TYR A 1 84 ? -14.349 -7.247 11.583 1.00 97.81 84 TYR A O 1
ATOM 673 N N . GLN A 1 85 ? -12.263 -7.490 10.759 1.00 96.12 85 GLN A N 1
ATOM 674 C CA . GLN A 1 85 ? -11.612 -7.612 12.063 1.00 96.12 85 GLN A CA 1
ATOM 675 C C . GLN A 1 85 ? -11.819 -6.350 12.901 1.00 96.12 85 GLN A C 1
ATOM 677 O O . GLN A 1 85 ? -12.186 -6.446 14.073 1.00 96.12 85 GLN A O 1
ATOM 682 N N . PHE A 1 86 ? -11.689 -5.176 12.285 1.00 95.25 86 PHE A N 1
ATOM 683 C CA . PHE A 1 86 ? -11.898 -3.906 12.959 1.00 95.25 86 PHE A CA 1
ATOM 684 C C . PHE A 1 86 ? -13.339 -3.758 13.468 1.00 95.25 86 PHE A C 1
ATOM 686 O O . PHE A 1 86 ? -13.551 -3.505 14.653 1.00 95.25 86 PHE A O 1
ATOM 693 N N . GLY A 1 87 ? -14.347 -4.015 12.626 1.00 96.31 87 GLY A N 1
ATOM 694 C CA . GLY A 1 87 ? -15.752 -3.963 13.049 1.00 96.31 87 GLY A CA 1
ATOM 695 C C . GLY A 1 87 ? -16.101 -4.987 14.131 1.00 96.31 87 GLY A C 1
ATOM 696 O O . GLY A 1 87 ? -16.873 -4.691 15.052 1.00 96.31 87 GLY A O 1
ATOM 697 N N . LYS A 1 88 ? -15.503 -6.183 14.051 1.00 96.62 88 LYS A N 1
ATOM 698 C CA . LYS A 1 88 ? -15.646 -7.228 15.071 1.00 96.62 88 LYS A CA 1
ATOM 699 C C . LYS A 1 88 ? -15.134 -6.761 16.429 1.00 96.62 88 LYS A C 1
ATOM 701 O O . LYS A 1 88 ? -15.803 -7.017 17.428 1.00 96.62 88 LYS A O 1
ATOM 706 N N . GLU A 1 89 ? -13.985 -6.096 16.461 1.00 93.00 89 GLU A N 1
ATOM 707 C CA . GLU A 1 89 ? -13.393 -5.583 17.695 1.00 93.00 89 GLU A CA 1
ATOM 708 C C . GLU A 1 89 ? -14.119 -4.364 18.266 1.00 93.00 89 GLU A C 1
ATOM 710 O O . GLU A 1 89 ? -14.246 -4.263 19.485 1.00 93.00 89 GLU A O 1
ATOM 715 N N . ILE A 1 90 ? -14.618 -3.462 17.413 1.00 92.94 90 ILE A N 1
ATOM 716 C CA . ILE A 1 90 ? -15.358 -2.273 17.862 1.00 92.94 90 ILE A CA 1
ATOM 717 C C . ILE A 1 90 ? -16.627 -2.672 18.616 1.00 92.94 90 ILE A C 1
ATOM 719 O O . ILE A 1 90 ? -16.960 -2.061 19.631 1.00 92.94 90 ILE A O 1
ATOM 723 N N . LYS A 1 91 ? -17.373 -3.654 18.093 1.00 94.19 91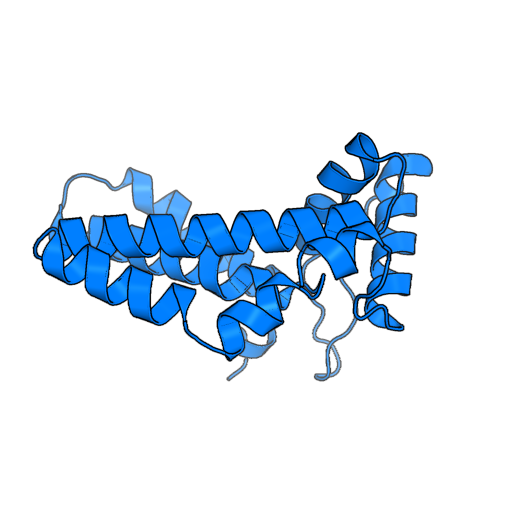 LYS A N 1
ATOM 724 C CA . LYS A 1 91 ? -18.681 -4.019 18.650 1.00 94.19 91 LYS A CA 1
ATOM 725 C C . LYS A 1 91 ? -18.912 -5.520 18.678 1.00 94.19 91 LYS A C 1
ATOM 727 O O . LYS A 1 91 ? -19.091 -6.085 19.751 1.00 94.19 91 LYS A O 1
ATOM 732 N N . ASN A 1 92 ? -19.015 -6.155 17.510 1.00 96.94 92 ASN A N 1
ATOM 733 C CA . ASN A 1 92 ? -19.316 -7.582 17.391 1.00 96.94 92 ASN A CA 1
ATOM 734 C C . ASN A 1 92 ? -19.138 -8.091 15.952 1.00 96.94 92 ASN A C 1
ATOM 736 O O . ASN A 1 92 ? -19.006 -7.326 14.997 1.00 96.94 92 ASN A O 1
ATOM 740 N N . LYS A 1 93 ? -19.237 -9.416 15.782 1.00 97.75 93 LYS A N 1
ATOM 741 C CA . LYS A 1 93 ? -19.154 -10.089 14.476 1.00 97.75 93 LYS A CA 1
ATOM 742 C C . LYS A 1 93 ? -20.137 -9.532 13.434 1.00 97.75 93 LYS A C 1
ATOM 744 O O . LYS A 1 93 ? -19.786 -9.481 12.262 1.00 97.75 93 LYS A O 1
ATOM 749 N N . ARG A 1 94 ? -21.340 -9.099 13.840 1.00 98.12 94 ARG A N 1
ATOM 750 C CA . ARG A 1 94 ? -22.337 -8.532 12.911 1.00 98.12 94 ARG A CA 1
ATOM 751 C C . ARG A 1 94 ? -21.839 -7.225 12.296 1.00 98.12 94 ARG A C 1
ATOM 753 O O . ARG A 1 94 ? -21.930 -7.073 11.084 1.00 98.12 94 ARG A O 1
ATOM 760 N N . LEU A 1 95 ? -21.267 -6.327 13.102 1.00 97.62 95 LEU A N 1
ATOM 761 C CA . LEU A 1 95 ? -20.670 -5.088 12.600 1.00 97.62 95 LEU A CA 1
ATOM 762 C C . LEU A 1 95 ? -19.494 -5.377 11.659 1.00 97.62 95 LEU A C 1
ATOM 764 O O . LEU A 1 95 ? -19.420 -4.780 10.592 1.00 97.62 95 LEU A O 1
ATOM 768 N N . GLY A 1 96 ? -18.625 -6.329 12.011 1.00 97.81 96 GLY A N 1
ATOM 769 C CA . GLY A 1 96 ? -17.539 -6.761 11.126 1.00 97.81 96 GLY A CA 1
ATOM 770 C C . GLY A 1 96 ? -18.043 -7.232 9.758 1.00 97.81 96 GLY A C 1
ATOM 771 O O . GLY A 1 96 ? -17.527 -6.803 8.730 1.00 97.81 96 GLY A O 1
ATOM 772 N N . ILE A 1 97 ? -19.076 -8.083 9.732 1.00 98.31 97 ILE A N 1
ATOM 773 C CA . ILE A 1 97 ? -19.673 -8.569 8.476 1.00 98.31 97 ILE A CA 1
ATOM 774 C C . ILE A 1 97 ? -20.257 -7.408 7.668 1.00 98.31 97 ILE A C 1
ATOM 776 O O . ILE A 1 97 ? -20.040 -7.357 6.463 1.00 98.31 97 ILE A O 1
ATOM 780 N N . LEU A 1 98 ? -20.956 -6.467 8.313 1.00 97.88 98 LEU A N 1
ATOM 781 C CA . LEU A 1 98 ? -21.515 -5.296 7.632 1.00 97.88 98 LEU A CA 1
ATOM 782 C C . LEU A 1 98 ? -20.423 -4.442 6.976 1.00 97.88 98 LEU A C 1
ATOM 784 O O . LEU A 1 98 ? -20.555 -4.093 5.808 1.00 97.88 98 LEU A O 1
ATOM 788 N N . ILE A 1 99 ? -19.327 -4.149 7.684 1.00 96.44 99 ILE A N 1
ATOM 789 C CA . ILE A 1 99 ? -18.207 -3.377 7.120 1.00 96.44 99 ILE A CA 1
ATOM 790 C C . ILE A 1 99 ? -17.591 -4.110 5.925 1.00 96.44 99 ILE A C 1
ATOM 792 O O . ILE A 1 99 ? -17.420 -3.512 4.864 1.00 96.44 99 ILE A O 1
ATOM 796 N N . ALA A 1 100 ? -17.298 -5.405 6.068 1.00 97.06 100 ALA A N 1
ATOM 797 C CA . ALA A 1 100 ? -16.734 -6.195 4.978 1.00 97.06 100 ALA A CA 1
ATOM 798 C C . ALA A 1 100 ? -17.674 -6.294 3.775 1.00 97.06 100 ALA A C 1
ATOM 800 O O . ALA A 1 100 ? -17.210 -6.226 2.643 1.00 97.06 100 ALA A O 1
ATOM 801 N N . PHE A 1 101 ? -18.985 -6.396 4.007 1.00 97.44 101 PHE A N 1
ATOM 802 C CA . PHE A 1 101 ? -19.990 -6.361 2.952 1.00 97.44 101 PHE A CA 1
ATOM 803 C C . PHE A 1 101 ? -19.933 -5.036 2.183 1.00 97.44 101 PHE A C 1
ATOM 805 O O . PHE A 1 101 ? -19.771 -5.041 0.966 1.00 97.44 101 PHE A O 1
ATOM 812 N N . PHE A 1 102 ? -19.977 -3.892 2.871 1.00 95.75 102 PHE A N 1
ATOM 813 C CA . PHE A 1 102 ? -19.906 -2.597 2.190 1.00 95.75 102 PHE A CA 1
ATOM 814 C C . PHE A 1 102 ? -18.588 -2.394 1.435 1.00 95.75 102 PHE A C 1
ATOM 816 O O . PHE A 1 102 ? -18.608 -1.856 0.331 1.00 95.75 102 PHE A O 1
ATOM 823 N N . PHE A 1 103 ? -17.460 -2.863 1.973 1.00 93.94 103 PHE A N 1
ATOM 824 C CA . PHE A 1 103 ? -16.181 -2.823 1.260 1.00 93.94 103 PHE A CA 1
ATOM 825 C C . PHE A 1 103 ? -16.179 -3.732 0.024 1.00 93.94 103 PHE A C 1
ATOM 827 O O . PHE A 1 103 ? -15.786 -3.292 -1.053 1.00 93.94 103 PHE A O 1
ATOM 834 N N . ALA A 1 104 ? -16.644 -4.977 0.154 1.00 95.62 104 ALA A N 1
ATOM 835 C CA . ALA A 1 104 ? -16.623 -5.965 -0.924 1.00 95.62 104 ALA A CA 1
ATOM 836 C C . ALA A 1 104 ? -17.550 -5.603 -2.094 1.00 95.62 104 ALA A C 1
ATOM 838 O O . ALA A 1 104 ? -17.225 -5.891 -3.243 1.00 95.62 104 ALA A O 1
ATOM 839 N N . PHE A 1 105 ? -18.689 -4.966 -1.810 1.00 95.38 105 PHE A N 1
ATOM 840 C CA . PHE A 1 105 ? -19.680 -4.579 -2.819 1.00 95.38 105 PHE A CA 1
ATOM 841 C C . PHE A 1 105 ? -19.579 -3.109 -3.248 1.00 95.38 105 PHE A C 1
ATOM 843 O O . PHE A 1 105 ? -20.362 -2.652 -4.083 1.00 95.38 105 PHE A O 1
ATOM 850 N N . SER A 1 106 ? -18.616 -2.352 -2.718 1.00 94.69 106 SER A N 1
ATOM 851 C CA . SER A 1 106 ? -18.392 -0.974 -3.147 1.00 94.69 106 SER A CA 1
ATOM 852 C C . SER A 1 106 ? -17.845 -0.933 -4.573 1.00 94.69 106 SER A C 1
ATOM 854 O O . SER A 1 106 ? -16.769 -1.458 -4.861 1.00 94.69 106 SER A O 1
ATOM 856 N N . ARG A 1 107 ? -18.550 -0.233 -5.470 1.00 93.19 107 ARG A N 1
ATOM 857 C CA . ARG A 1 107 ? -18.116 -0.044 -6.863 1.00 93.19 107 ARG A CA 1
ATOM 858 C C . ARG A 1 107 ? -16.721 0.580 -6.956 1.00 93.19 107 ARG A C 1
ATOM 860 O O . ARG A 1 107 ? -15.945 0.171 -7.816 1.00 93.19 107 ARG A O 1
ATOM 867 N N . SER A 1 108 ? -16.404 1.550 -6.097 1.00 91.44 108 SER A N 1
ATOM 868 C CA . SER A 1 108 ? -15.089 2.201 -6.102 1.00 91.44 108 SER A CA 1
ATOM 869 C C . SER A 1 108 ? -13.983 1.234 -5.686 1.00 91.44 108 SER A C 1
ATOM 871 O O . SER A 1 108 ? -12.941 1.194 -6.331 1.00 91.44 108 SER A O 1
ATOM 873 N N . GLN A 1 109 ? -14.238 0.402 -4.675 1.00 92.38 109 GLN A N 1
ATOM 874 C CA . GLN A 1 109 ? -13.276 -0.578 -4.174 1.00 92.38 109 GLN A CA 1
ATOM 875 C C . GLN A 1 109 ? -13.019 -1.697 -5.188 1.00 92.38 109 GLN A C 1
ATOM 877 O O . GLN A 1 109 ? -11.876 -2.105 -5.402 1.00 92.38 109 GLN A O 1
ATOM 882 N N . ILE A 1 110 ? -14.078 -2.160 -5.855 1.00 93.44 110 ILE A N 1
ATOM 883 C CA . ILE A 1 110 ? -13.982 -3.130 -6.948 1.00 93.44 110 ILE A CA 1
ATOM 884 C C . ILE A 1 110 ? -13.129 -2.538 -8.076 1.00 93.44 110 ILE A C 1
ATOM 886 O O . ILE A 1 110 ? -12.156 -3.164 -8.478 1.00 93.44 110 ILE A O 1
ATOM 890 N N . ALA A 1 111 ? -13.426 -1.319 -8.539 1.00 91.19 111 ALA A N 1
ATOM 891 C CA . ALA A 1 111 ? -12.654 -0.674 -9.604 1.00 91.19 111 ALA A CA 1
ATOM 892 C C . ALA A 1 111 ? -11.172 -0.475 -9.226 1.00 91.19 111 ALA A C 1
ATOM 894 O O . ALA A 1 111 ? -10.290 -0.806 -10.015 1.00 91.19 111 ALA A O 1
ATOM 895 N N . ALA A 1 112 ? -10.892 -0.011 -8.004 1.00 91.19 112 ALA A N 1
ATOM 896 C CA . ALA A 1 112 ? -9.531 0.177 -7.498 1.00 91.19 112 ALA A CA 1
ATOM 897 C C . ALA A 1 112 ? -8.720 -1.132 -7.459 1.00 91.19 112 ALA A C 1
ATOM 899 O O . ALA A 1 112 ? -7.519 -1.131 -7.721 1.00 91.19 112 ALA A O 1
ATOM 900 N N . SER A 1 113 ? -9.377 -2.265 -7.195 1.00 92.44 113 SER A N 1
ATOM 901 C CA . SER A 1 113 ? -8.724 -3.579 -7.103 1.00 92.44 113 SER A CA 1
ATOM 902 C C . SER A 1 113 ? -8.163 -4.082 -8.440 1.00 92.44 113 SER A C 1
ATOM 904 O O . SER A 1 113 ? -7.295 -4.953 -8.440 1.00 92.44 113 SER A O 1
ATOM 906 N N . PHE A 1 114 ? -8.644 -3.550 -9.569 1.00 90.69 114 PHE A N 1
ATOM 907 C CA . PHE A 1 114 ? -8.278 -3.996 -10.920 1.00 90.69 114 PHE A CA 1
ATOM 908 C C . PHE A 1 114 ? -7.345 -3.037 -11.667 1.00 90.69 114 PHE A C 1
ATOM 910 O O . PHE A 1 114 ? -7.001 -3.284 -12.822 1.00 90.69 114 PHE A O 1
ATOM 917 N N . THR A 1 115 ? -6.899 -1.973 -11.003 1.00 92.44 115 THR A N 1
ATOM 918 C CA . THR A 1 115 ? -6.054 -0.933 -11.590 1.00 92.44 115 THR A CA 1
ATOM 919 C C . THR A 1 115 ? -4.772 -0.834 -10.768 1.00 92.44 115 THR A C 1
ATOM 921 O O . THR A 1 115 ? -4.811 -0.514 -9.581 1.00 92.44 115 THR A O 1
ATOM 924 N N . ALA A 1 116 ? -3.617 -1.108 -11.381 1.00 95.19 116 ALA A N 1
ATOM 925 C CA . ALA A 1 116 ? -2.325 -1.010 -10.706 1.00 95.19 116 ALA A CA 1
ATOM 926 C C . ALA A 1 116 ? -1.904 0.460 -10.561 1.00 95.19 116 ALA A C 1
ATOM 928 O O . ALA A 1 116 ? -1.192 0.998 -11.404 1.00 95.19 116 ALA A O 1
ATOM 929 N N . PHE A 1 117 ? -2.374 1.117 -9.502 1.00 94.81 117 PHE A N 1
ATOM 930 C CA . PHE A 1 117 ? -2.109 2.530 -9.241 1.00 94.81 117 PHE A CA 1
ATOM 931 C C . PHE A 1 117 ? -1.874 2.770 -7.746 1.00 94.81 117 PHE A C 1
ATOM 933 O O . PHE A 1 117 ? -2.541 2.158 -6.912 1.00 94.81 117 PHE A O 1
ATOM 940 N N . HIS A 1 118 ? -0.950 3.668 -7.403 1.00 93.75 118 HIS A N 1
ATOM 941 C CA . HIS A 1 118 ? -0.520 3.925 -6.021 1.00 93.75 118 HIS A CA 1
ATOM 942 C C . HIS A 1 118 ? -1.683 4.273 -5.081 1.00 93.75 118 HIS A C 1
ATOM 944 O O . HIS A 1 118 ? -1.777 3.712 -3.988 1.00 93.75 118 HIS A O 1
ATOM 950 N N . ALA A 1 119 ? -2.623 5.112 -5.527 1.00 93.19 119 ALA A N 1
ATOM 951 C CA . ALA A 1 119 ? -3.775 5.514 -4.720 1.00 93.19 119 ALA A CA 1
ATOM 952 C C . ALA A 1 119 ? -4.683 4.328 -4.335 1.00 93.19 119 ALA A C 1
ATOM 954 O O . ALA A 1 119 ? -5.370 4.369 -3.316 1.00 93.19 119 ALA A O 1
ATOM 955 N N . ASN A 1 120 ? -4.640 3.221 -5.083 1.00 95.19 120 ASN A N 1
ATOM 956 C CA . ASN A 1 120 ? -5.460 2.039 -4.809 1.00 95.19 120 ASN A CA 1
ATOM 957 C C . ASN A 1 120 ? -4.939 1.196 -3.633 1.00 95.19 120 ASN A C 1
ATOM 959 O O . ASN A 1 120 ? -5.594 0.228 -3.243 1.00 95.19 120 ASN A O 1
ATOM 963 N N . LEU A 1 121 ? -3.792 1.555 -3.042 1.00 95.81 121 LEU A N 1
ATOM 964 C CA . LEU A 1 121 ? -3.337 1.010 -1.759 1.00 95.81 121 LEU A CA 1
ATOM 965 C C . LEU A 1 121 ? -3.878 1.803 -0.555 1.00 95.81 121 LEU A C 1
ATOM 967 O O . LEU A 1 121 ? -3.920 1.257 0.550 1.00 95.81 121 LEU A O 1
ATOM 971 N N . LEU A 1 122 ? -4.343 3.045 -0.761 1.00 93.88 122 LEU A N 1
ATOM 972 C CA . LEU A 1 122 ? -4.830 3.921 0.311 1.00 93.88 122 LEU A CA 1
ATOM 973 C C . LEU A 1 122 ? -5.962 3.313 1.144 1.00 93.88 122 LEU A C 1
ATOM 975 O O . LEU A 1 122 ? -5.901 3.465 2.365 1.00 93.88 122 LEU A O 1
ATOM 979 N N . PRO A 1 123 ? -6.973 2.616 0.577 1.00 93.00 123 PRO A N 1
ATOM 980 C CA . PRO A 1 123 ? -8.038 2.031 1.390 1.00 93.00 123 PRO A CA 1
ATOM 981 C C . PRO A 1 123 ? -7.493 1.075 2.455 1.00 93.00 123 PRO A C 1
ATOM 983 O O . PRO A 1 123 ? -7.938 1.096 3.601 1.00 93.00 123 PRO A O 1
ATOM 986 N N . PHE A 1 124 ? -6.486 0.275 2.098 1.00 95.19 124 PHE A N 1
ATOM 987 C CA . PHE A 1 124 ? -5.835 -0.655 3.013 1.00 95.19 124 PHE A CA 1
ATOM 988 C C . PHE A 1 124 ? -4.982 0.070 4.060 1.00 95.19 124 PHE A C 1
ATOM 990 O O . PHE A 1 124 ? -5.153 -0.146 5.263 1.00 95.19 124 PHE A O 1
ATOM 997 N N . THR A 1 125 ? -4.074 0.944 3.620 1.00 95.50 125 THR A N 1
ATOM 998 C CA . THR A 1 125 ? -3.119 1.624 4.510 1.00 95.50 125 THR A CA 1
ATOM 999 C C . THR A 1 125 ? -3.808 2.620 5.442 1.00 95.50 125 THR A C 1
ATOM 1001 O O . THR A 1 125 ? -3.464 2.701 6.621 1.00 95.50 125 THR A O 1
ATOM 1004 N N . THR A 1 126 ? -4.845 3.313 4.968 1.00 94.31 126 THR A N 1
ATOM 1005 C CA . THR A 1 126 ? -5.686 4.207 5.781 1.00 94.31 126 THR A CA 1
ATOM 1006 C C . THR A 1 126 ? -6.480 3.432 6.822 1.00 94.31 126 THR A C 1
ATOM 1008 O O . THR A 1 126 ? -6.543 3.840 7.981 1.00 94.31 126 THR A O 1
ATOM 1011 N N . LEU A 1 127 ? -7.049 2.284 6.452 1.00 94.69 127 LEU A N 1
ATOM 1012 C CA . LEU A 1 127 ? -7.786 1.454 7.397 1.00 94.69 127 LEU A CA 1
ATOM 1013 C C . LEU A 1 127 ? -6.874 0.917 8.507 1.00 94.69 127 LEU A C 1
ATOM 1015 O O . LEU A 1 127 ? -7.246 0.973 9.679 1.00 94.69 127 LEU A O 1
ATOM 1019 N N . LEU A 1 128 ? -5.665 0.461 8.164 1.00 95.12 128 LEU A N 1
ATOM 1020 C CA . LEU A 1 128 ? -4.660 0.068 9.155 1.00 95.12 128 LEU A CA 1
ATOM 1021 C C . LEU A 1 128 ? -4.216 1.241 10.035 1.00 95.12 128 LEU A C 1
ATOM 1023 O O . LEU A 1 128 ? -3.995 1.058 11.235 1.00 95.12 128 LEU A O 1
ATOM 1027 N N . PHE A 1 129 ? -4.094 2.441 9.463 1.00 95.12 129 PHE A N 1
ATOM 1028 C CA . PHE A 1 129 ? -3.746 3.644 10.214 1.00 95.12 129 PHE A CA 1
ATOM 1029 C C . PHE A 1 129 ? -4.821 3.955 11.262 1.00 95.12 129 PHE A C 1
ATOM 1031 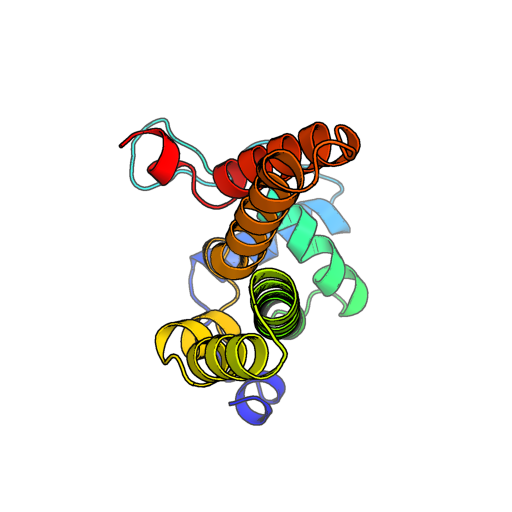O O . PHE A 1 129 ? -4.515 4.053 12.451 1.00 95.12 129 PHE A O 1
ATOM 1038 N N . ILE A 1 130 ? -6.093 3.995 10.853 1.00 93.69 130 ILE A N 1
ATOM 1039 C CA . ILE A 1 130 ? -7.234 4.213 11.754 1.00 93.69 130 ILE A CA 1
ATOM 1040 C C . ILE A 1 130 ? -7.311 3.109 12.816 1.00 93.69 130 ILE A C 1
ATOM 1042 O O . ILE A 1 130 ? -7.511 3.399 13.996 1.00 93.69 130 ILE A O 1
ATOM 1046 N N . TYR A 1 131 ? -7.113 1.849 12.422 1.00 92.75 131 TYR A N 1
ATOM 1047 C CA . TYR A 1 131 ? -7.068 0.719 13.349 1.00 92.75 131 TYR A CA 1
ATOM 1048 C C . TYR A 1 131 ? -5.964 0.888 14.405 1.00 92.75 131 TYR A C 1
ATOM 1050 O O . TYR A 1 131 ? -6.198 0.666 15.594 1.00 92.75 131 TYR A O 1
ATOM 1058 N N . SER A 1 132 ? -4.783 1.357 13.999 1.00 91.94 132 SER A N 1
ATOM 1059 C CA . SER A 1 132 ? -3.662 1.615 14.911 1.00 91.94 132 SER A CA 1
ATOM 1060 C C . SER A 1 132 ? -3.983 2.742 15.899 1.00 91.94 132 SER A C 1
ATOM 1062 O O . SER A 1 132 ? -3.738 2.602 17.098 1.00 91.94 132 SER A O 1
ATOM 1064 N N . LEU A 1 133 ? -4.619 3.824 15.435 1.00 91.69 133 LEU A N 1
ATOM 1065 C CA . LEU A 1 133 ? -5.089 4.906 16.309 1.00 91.69 133 LEU A CA 1
ATOM 1066 C C . LEU A 1 133 ? -6.171 4.440 17.295 1.00 91.69 133 LEU A C 1
ATOM 1068 O O . LEU A 1 133 ? -6.165 4.837 18.463 1.00 91.69 133 LEU A O 1
ATOM 1072 N N . TYR A 1 134 ? -7.088 3.577 16.852 1.00 91.25 134 TYR A N 1
ATOM 1073 C CA . TYR A 1 134 ? -8.110 2.986 17.717 1.00 91.25 134 TYR A CA 1
ATOM 1074 C C . TYR A 1 134 ? -7.483 2.196 18.876 1.00 91.25 134 TYR A C 1
ATOM 1076 O O . TYR A 1 134 ? -7.885 2.373 20.033 1.00 91.25 134 TYR A O 1
ATOM 1084 N N . LYS A 1 135 ? -6.464 1.375 18.587 1.00 88.38 135 LYS A N 1
ATOM 1085 C CA . LYS A 1 135 ? -5.725 0.615 19.607 1.00 88.38 135 LYS A CA 1
ATOM 1086 C C . LYS A 1 135 ? -5.039 1.530 20.619 1.00 88.38 135 LYS A C 1
ATOM 1088 O O . LYS A 1 135 ? -5.168 1.296 21.822 1.00 88.38 135 LYS A O 1
ATOM 1093 N N . LEU A 1 136 ? -4.414 2.614 20.155 1.00 87.81 136 LEU A N 1
ATOM 1094 C CA . LEU A 1 136 ? -3.789 3.611 21.032 1.00 87.81 136 LEU A CA 1
ATOM 1095 C C . LEU A 1 136 ? -4.798 4.261 21.989 1.00 87.81 136 LEU A C 1
ATOM 1097 O O . LEU A 1 136 ? -4.533 4.357 23.187 1.00 87.81 136 LEU A O 1
ATOM 1101 N N . LYS A 1 137 ? -5.968 4.675 21.484 1.00 81.62 137 LYS A N 1
ATOM 1102 C CA . LYS A 1 137 ? -6.950 5.441 22.268 1.00 81.62 137 LYS A CA 1
ATOM 1103 C C . LYS A 1 137 ? -7.714 4.597 23.290 1.00 81.62 137 LYS A C 1
ATOM 1105 O O . LYS A 1 137 ? -7.944 5.054 24.406 1.00 81.62 137 LYS A O 1
ATOM 1110 N N . ILE A 1 138 ? -8.161 3.401 22.906 1.00 71.06 138 ILE A N 1
ATOM 1111 C CA . ILE A 1 138 ? -9.144 2.635 23.696 1.00 71.06 138 ILE A CA 1
ATOM 1112 C C . ILE A 1 138 ? -8.494 1.545 24.551 1.00 71.06 138 ILE A C 1
ATOM 1114 O O . ILE A 1 138 ? -9.044 1.186 25.590 1.00 71.06 138 ILE A O 1
ATOM 1118 N N . LYS A 1 139 ? -7.328 1.015 24.159 1.00 64.19 139 LYS A N 1
ATOM 1119 C CA . LYS A 1 139 ? -6.731 -0.147 24.841 1.00 64.19 139 LYS A CA 1
ATOM 1120 C C . LYS A 1 139 ? -5.580 0.198 25.796 1.00 64.19 139 LYS A C 1
ATOM 1122 O O . LYS A 1 139 ? -5.116 -0.724 26.456 1.00 64.19 139 LYS A O 1
ATOM 1127 N N . GLN A 1 140 ? -5.150 1.469 25.896 1.00 55.69 140 GLN A N 1
ATOM 1128 C CA . GLN A 1 140 ? -4.156 2.068 26.831 1.00 55.69 140 GLN A CA 1
ATOM 1129 C C . GLN A 1 140 ? -2.822 1.310 27.079 1.00 55.69 140 GLN A C 1
ATOM 1131 O O . GLN A 1 140 ? -1.970 1.803 27.810 1.00 55.69 140 GLN A O 1
ATOM 1136 N N . LYS A 1 141 ? -2.584 0.147 26.458 1.00 53.94 141 LYS A N 1
ATOM 1137 C CA . LYS A 1 141 ? -1.436 -0.740 26.715 1.00 53.94 141 LYS A CA 1
ATOM 1138 C C . LYS A 1 141 ? -0.520 -0.973 25.521 1.00 53.94 141 LYS A C 1
ATOM 1140 O O . LYS A 1 141 ? 0.418 -1.753 25.627 1.00 53.94 141 LYS A O 1
ATOM 1145 N N . GLU A 1 142 ? -0.744 -0.306 24.395 1.00 67.88 142 GLU A N 1
ATOM 1146 C CA . GLU A 1 142 ? -0.025 -0.643 23.170 1.00 67.88 142 GLU A CA 1
ATOM 1147 C C . GLU A 1 142 ? 0.670 0.575 22.554 1.00 67.88 142 GLU A C 1
ATOM 1149 O O . GLU A 1 142 ? 0.460 0.902 21.392 1.00 67.88 142 GLU A O 1
ATOM 1154 N N . ILE A 1 143 ? 1.561 1.229 23.313 1.00 77.81 143 ILE A N 1
ATOM 1155 C CA . ILE A 1 143 ? 2.475 2.256 22.767 1.00 77.81 143 ILE A CA 1
ATOM 1156 C C . ILE A 1 143 ? 3.269 1.742 21.550 1.00 77.81 143 ILE A C 1
ATOM 1158 O O . ILE A 1 143 ? 3.704 2.522 20.713 1.00 77.81 143 ILE A O 1
ATOM 1162 N N . LEU A 1 144 ? 3.366 0.417 21.396 1.00 82.25 144 LEU A N 1
ATOM 1163 C CA . LEU A 1 144 ? 3.880 -0.280 20.217 1.00 82.25 144 LEU A CA 1
ATOM 1164 C C . LEU A 1 144 ? 3.125 0.044 18.913 1.00 82.25 144 LEU A C 1
ATOM 1166 O O . LEU A 1 144 ? 3.691 -0.118 17.837 1.00 82.25 144 LEU A O 1
ATOM 1170 N N . TYR A 1 145 ? 1.885 0.539 18.974 1.00 87.38 145 TYR A N 1
ATOM 1171 C CA . TYR A 1 145 ? 1.132 0.975 17.789 1.00 87.38 145 TYR A CA 1
ATOM 1172 C C . TYR A 1 145 ? 1.432 2.420 17.399 1.00 87.38 145 TYR A C 1
ATOM 1174 O O . TYR A 1 145 ? 1.050 2.833 16.310 1.00 87.38 145 TYR A O 1
ATOM 1182 N N . LEU A 1 146 ? 2.133 3.190 18.237 1.00 91.12 146 LEU A N 1
ATOM 1183 C CA . LEU A 1 146 ? 2.575 4.539 17.894 1.00 91.12 146 LEU A CA 1
ATOM 1184 C C . LEU A 1 146 ? 3.562 4.538 16.715 1.00 91.12 146 LEU A C 1
ATOM 1186 O O . LEU A 1 146 ? 3.294 5.252 15.746 1.00 91.12 146 LEU A O 1
ATOM 1190 N N . PRO A 1 147 ? 4.646 3.729 16.712 1.00 93.38 147 PRO A N 1
ATOM 1191 C CA . PRO A 1 147 ? 5.521 3.648 15.545 1.00 93.38 147 PRO A CA 1
ATOM 1192 C C . PRO A 1 147 ? 4.789 3.098 14.316 1.00 93.38 147 PRO A C 1
ATOM 1194 O O . PRO A 1 147 ? 5.024 3.583 13.215 1.00 93.38 147 PRO A O 1
ATOM 1197 N N . LEU A 1 148 ? 3.855 2.152 14.487 1.00 92.81 148 LEU A N 1
ATOM 1198 C CA . LEU A 1 148 ? 3.043 1.643 13.378 1.00 92.81 148 LEU A CA 1
ATOM 1199 C C . LEU A 1 148 ? 2.141 2.735 12.780 1.00 92.81 148 LEU A C 1
ATOM 1201 O O . LEU A 1 148 ? 2.094 2.890 11.563 1.00 92.81 148 LEU A O 1
ATOM 1205 N N . ALA A 1 149 ? 1.455 3.515 13.617 1.00 93.44 149 ALA A N 1
ATOM 1206 C CA . ALA A 1 149 ? 0.618 4.623 13.172 1.00 93.44 149 ALA A CA 1
ATOM 1207 C C . ALA A 1 149 ? 1.452 5.699 12.459 1.00 93.44 149 ALA A C 1
ATOM 1209 O O . ALA A 1 149 ? 1.050 6.164 11.395 1.00 93.44 149 ALA A O 1
ATOM 1210 N N . GLY A 1 150 ? 2.629 6.045 12.992 1.00 94.25 150 GLY A N 1
ATOM 1211 C CA . GLY A 1 150 ? 3.560 6.974 12.345 1.00 94.25 150 GLY A CA 1
ATOM 1212 C C . GLY A 1 150 ? 4.060 6.462 10.991 1.00 94.25 150 GLY A C 1
ATOM 1213 O O . GLY A 1 150 ? 4.040 7.198 10.005 1.00 94.25 150 GLY A O 1
ATOM 1214 N N . PHE A 1 151 ? 4.429 5.181 10.914 1.00 95.00 151 PHE A N 1
ATOM 1215 C CA . PHE A 1 151 ? 4.832 4.538 9.665 1.00 95.00 151 PHE A CA 1
ATOM 1216 C C . PHE A 1 151 ? 3.705 4.548 8.627 1.00 95.00 151 PHE A C 1
ATOM 1218 O O . PHE A 1 151 ? 3.932 4.932 7.485 1.00 95.00 151 PHE A O 1
ATOM 1225 N N . LEU A 1 152 ? 2.481 4.179 9.011 1.00 95.19 152 LEU A N 1
ATOM 1226 C CA . LEU A 1 152 ? 1.333 4.157 8.099 1.00 95.19 152 LEU A CA 1
ATOM 1227 C C . LEU A 1 152 ? 0.914 5.562 7.653 1.00 95.19 152 LEU A C 1
ATOM 1229 O O . LEU A 1 152 ? 0.525 5.735 6.501 1.00 95.19 152 LEU A O 1
ATOM 1233 N N . ALA A 1 153 ? 1.035 6.568 8.524 1.00 93.81 153 ALA A N 1
ATOM 1234 C CA . ALA A 1 153 ? 0.847 7.965 8.143 1.00 93.81 153 ALA A CA 1
ATOM 1235 C C . ALA A 1 153 ? 1.880 8.391 7.087 1.00 93.81 153 ALA A C 1
ATOM 1237 O O . ALA A 1 153 ? 1.506 8.907 6.036 1.00 93.81 153 ALA A O 1
ATOM 1238 N N . SER A 1 154 ? 3.166 8.099 7.315 1.00 92.94 154 SER A N 1
ATOM 1239 C CA . SER A 1 154 ? 4.236 8.339 6.335 1.00 92.94 154 SER A CA 1
ATOM 1240 C C . SER A 1 154 ? 3.995 7.591 5.019 1.00 92.94 154 SER A C 1
ATOM 1242 O O . SER A 1 154 ? 4.185 8.154 3.942 1.00 92.94 154 SER A O 1
ATOM 1244 N N . LEU A 1 155 ? 3.513 6.350 5.093 1.00 94.19 155 LEU A N 1
ATOM 1245 C CA . LEU A 1 155 ? 3.198 5.543 3.923 1.00 94.19 155 LEU A CA 1
ATOM 1246 C C . LEU A 1 155 ? 2.049 6.142 3.106 1.00 94.19 155 LEU A C 1
ATOM 1248 O O . LEU A 1 155 ? 2.139 6.204 1.883 1.00 94.19 155 LEU A O 1
ATOM 1252 N N . ASN A 1 156 ? 1.001 6.633 3.772 1.00 94.06 156 ASN A N 1
ATOM 1253 C CA . ASN A 1 156 ? -0.092 7.344 3.111 1.00 94.06 156 ASN A CA 1
ATOM 1254 C C . ASN A 1 156 ? 0.410 8.609 2.405 1.00 94.06 156 ASN A C 1
ATOM 1256 O O . ASN A 1 156 ? 0.019 8.836 1.266 1.00 94.06 156 ASN A O 1
ATOM 1260 N N . PHE A 1 157 ? 1.335 9.368 3.004 1.00 90.31 157 PHE A N 1
ATOM 1261 C CA . PHE A 1 157 ? 1.954 10.519 2.332 1.00 90.31 157 PHE A CA 1
ATOM 1262 C C . PHE A 1 157 ? 2.770 10.130 1.099 1.00 90.31 157 PHE A C 1
ATOM 1264 O O . PHE A 1 157 ? 2.773 10.858 0.110 1.00 90.31 157 PHE A O 1
ATOM 1271 N N . HIS A 1 158 ? 3.451 8.981 1.125 1.00 92.25 158 HIS A N 1
ATOM 1272 C CA . HIS A 1 158 ? 4.153 8.490 -0.061 1.00 92.25 158 HIS A CA 1
ATOM 1273 C C . HIS A 1 158 ? 3.187 8.139 -1.197 1.00 92.25 158 HIS A C 1
ATOM 1275 O O . HIS A 1 158 ? 3.532 8.330 -2.363 1.00 92.25 158 HIS A O 1
ATOM 1281 N N . LEU A 1 159 ? 2.013 7.604 -0.858 1.00 92.56 159 LEU A N 1
ATOM 1282 C CA . LEU A 1 159 ? 0.996 7.195 -1.821 1.00 92.56 159 LEU A CA 1
ATOM 1283 C C . LEU A 1 159 ? 0.167 8.371 -2.340 1.00 92.56 159 LEU A C 1
ATOM 1285 O O . LEU A 1 159 ? -0.204 8.346 -3.503 1.00 92.56 159 LEU A O 1
ATOM 1289 N N . GLU A 1 160 ? -0.120 9.373 -1.510 1.00 91.56 160 GLU A N 1
ATOM 1290 C CA . GLU A 1 160 ? -0.952 10.527 -1.863 1.00 91.56 160 GLU A CA 1
ATOM 1291 C C . GLU A 1 160 ? -0.521 11.775 -1.072 1.00 91.56 160 GLU A C 1
ATOM 1293 O O . GLU A 1 160 ? -1.074 12.076 -0.009 1.00 91.56 160 GLU A O 1
ATOM 1298 N N . PRO A 1 161 ? 0.480 12.526 -1.561 1.00 82.94 161 PRO A N 1
ATOM 1299 C CA . PRO A 1 161 ? 0.985 13.710 -0.873 1.00 82.94 161 PRO A CA 1
ATOM 1300 C C . PRO A 1 161 ? -0.004 14.881 -0.912 1.00 82.94 161 PRO A C 1
ATOM 1302 O O . PRO A 1 161 ? 0.079 15.765 -0.061 1.00 82.94 161 PRO A O 1
ATOM 1305 N N . ALA A 1 162 ? -0.956 14.907 -1.855 1.00 74.31 162 ALA A N 1
ATOM 1306 C CA . ALA A 1 162 ? -1.924 15.999 -1.960 1.00 74.31 162 ALA A CA 1
ATOM 1307 C C . ALA A 1 162 ? -2.792 16.127 -0.697 1.00 74.31 162 ALA A C 1
ATOM 1309 O O . ALA A 1 162 ? -3.112 17.239 -0.287 1.00 74.31 162 ALA A O 1
ATOM 1310 N N . ALA A 1 163 ? -3.091 15.012 -0.021 1.00 65.81 163 ALA A N 1
ATOM 1311 C CA . ALA A 1 163 ? -3.835 15.002 1.240 1.00 65.81 163 ALA A CA 1
ATOM 1312 C C . ALA A 1 163 ? -3.099 15.690 2.413 1.00 65.81 163 ALA A C 1
ATOM 1314 O O . ALA A 1 163 ? -3.689 15.864 3.473 1.00 65.81 163 ALA A O 1
ATOM 1315 N N . ALA A 1 164 ? -1.819 16.051 2.255 1.00 60.19 164 ALA A N 1
ATOM 1316 C CA . ALA A 1 164 ? -1.032 16.780 3.255 1.00 60.19 164 ALA A CA 1
ATOM 1317 C C . ALA A 1 164 ? -1.163 18.302 3.166 1.00 60.19 164 ALA A C 1
ATOM 1319 O O . ALA A 1 164 ? -0.805 19.005 4.108 1.00 60.19 164 ALA A O 1
ATOM 1320 N N . ILE A 1 165 ? -1.538 18.798 1.986 1.00 59.38 165 ILE A N 1
ATOM 1321 C CA . ILE A 1 165 ? -1.403 20.211 1.609 1.00 59.38 165 ILE A CA 1
ATOM 1322 C C . ILE A 1 165 ? -2.747 20.948 1.742 1.00 59.38 165 ILE A C 1
ATOM 1324 O O . ILE A 1 165 ? -2.759 22.176 1.813 1.00 59.38 165 ILE A O 1
ATOM 1328 N N . PHE A 1 166 ? -3.857 20.210 1.827 1.00 50.69 166 PHE A N 1
ATOM 1329 C CA . PHE A 1 166 ? -5.221 20.715 2.012 1.00 50.69 166 PHE A CA 1
ATOM 1330 C C . PHE A 1 166 ? -5.794 20.261 3.355 1.00 50.69 166 PHE A C 1
ATOM 1332 O O . PHE A 1 166 ? -6.540 21.061 3.962 1.00 50.69 166 PHE A O 1
#

Secondary structure (DSSP, 8-state):
-HHHHHTT-S---HHHHHHHHHHHHHHTS----SS--B-SSTT-B--THHHHHHHHHHHHHTS-HHHHHHHHHHHHHHHHHHHHHHHHHHT-HHHHHHHHHHHHH-HHHHHHHTS--GGGGHHHHHHHHHHHHHHHHHHSS-TTHHHHHHHHHHHHHHH-GGGGT-

Sequence (166 aa):
MIPDILEGRFQFVFDMGRDMIWTRDIVVLKKPYLIGPWGSISGVFFGPFWYYFLSVPFILSGGSPIASVLAVCFVNLAAIFIGYQFGKEIKNKRLGILIAFFFAFSRSQIAASFTAFHANLLPFTTLLFIYSLYKLKIKQKEILYLPLAGFLASLNFHLEPAAAIF

Radius of gyration: 17.16 Å; chains: 1; bounding box: 42×36×47 Å

Organism: NCBI:txid412755

pLDDT: mean 91.68, std 8.73, range [50.69, 98.31]